Protein AF-A0A1V1NSG3-F1 (afdb_monomer_lite)

Secondary structure (DSSP, 8-state):
-------HHHHHHHHHHTT--TTSGGGGGGHHHHHHHHHTT-HHHHHHHHHS---SPPPHHHHHHHHHHHHHHHHHHHHHHHHHHHHHBTTTEEEEEE-TTT-TT-SSSEEEEETTS-EEEEEEEE-SS-TTSPPP--HHHHHHHHH-SSEEEEEEE--

Organism: NCBI:txid890399

Structure (mmCIF, N/CA/C/O backbone):
data_AF-A0A1V1NSG3-F1
#
_entry.id   AF-A0A1V1NSG3-F1
#
loop_
_atom_site.group_PDB
_atom_site.id
_atom_site.type_symbol
_atom_site.label_atom_id
_atom_site.label_alt_id
_atom_site.label_comp_id
_atom_site.label_asym_id
_atom_site.label_entity_id
_atom_site.label_seq_id
_atom_site.pdbx_PDB_ins_code
_atom_site.Cartn_x
_atom_site.Cartn_y
_atom_site.Cartn_z
_atom_site.occupancy
_atom_site.B_iso_or_equiv
_atom_site.auth_seq_id
_atom_site.auth_comp_id
_atom_site.auth_asym_id
_atom_site.auth_atom_id
_atom_site.pdbx_PDB_model_num
ATOM 1 N N . MET A 1 1 ? -11.658 17.138 -37.566 1.00 43.00 1 MET A N 1
ATOM 2 C CA . MET A 1 1 ? -11.136 16.033 -36.734 1.00 43.00 1 MET A CA 1
ATOM 3 C C . MET A 1 1 ? -11.305 16.427 -35.277 1.00 43.00 1 MET A C 1
ATOM 5 O O . MET A 1 1 ? -10.864 17.521 -34.942 1.00 43.00 1 MET A O 1
ATOM 9 N N . PRO A 1 2 ? -11.978 15.627 -34.435 1.00 46.53 2 PRO A N 1
ATOM 10 C CA . PRO A 1 2 ? -12.028 15.910 -33.008 1.00 46.53 2 PRO A CA 1
ATOM 11 C C . PRO A 1 2 ? -10.623 15.732 -32.422 1.00 46.53 2 PRO A C 1
ATOM 13 O O . PRO A 1 2 ? -9.954 14.735 -32.685 1.00 46.53 2 PRO A O 1
ATOM 16 N N . ILE A 1 3 ? -10.160 16.724 -31.665 1.00 48.12 3 ILE A N 1
ATOM 17 C CA . ILE A 1 3 ? -8.913 16.628 -30.907 1.00 48.12 3 ILE A CA 1
ATOM 18 C C . ILE A 1 3 ? -9.223 15.774 -29.680 1.00 48.12 3 ILE A C 1
ATOM 20 O O . ILE A 1 3 ? -9.908 16.225 -28.763 1.00 48.12 3 ILE A O 1
ATOM 24 N N . VAL A 1 4 ? -8.746 14.532 -29.673 1.00 58.53 4 VAL A N 1
ATOM 25 C CA . VAL A 1 4 ? -8.795 13.682 -28.482 1.00 58.53 4 VAL A CA 1
ATOM 26 C C . VAL A 1 4 ? -7.709 14.174 -27.529 1.00 58.53 4 VAL A C 1
ATOM 28 O O . VAL A 1 4 ? -6.522 14.091 -27.840 1.00 58.53 4 VAL A O 1
ATOM 31 N N . ARG A 1 5 ? -8.102 14.721 -26.374 1.00 56.12 5 ARG A N 1
ATOM 32 C CA . ARG A 1 5 ? -7.159 14.989 -25.281 1.00 56.12 5 ARG A CA 1
ATOM 33 C C . ARG A 1 5 ? -6.831 13.660 -24.607 1.00 56.12 5 ARG A C 1
ATOM 35 O O . ARG A 1 5 ? -7.678 13.085 -23.928 1.00 56.12 5 ARG A O 1
ATOM 42 N N . LEU A 1 6 ? -5.618 13.168 -24.829 1.00 56.44 6 LEU A N 1
ATOM 43 C CA . LEU A 1 6 ? -5.103 11.987 -24.147 1.00 56.44 6 LEU A CA 1
ATOM 44 C C . LEU A 1 6 ? -4.714 12.380 -22.717 1.00 56.44 6 LEU A C 1
ATOM 46 O O . LEU A 1 6 ? -3.883 13.260 -22.521 1.00 56.44 6 LEU A O 1
ATOM 50 N N . GLN A 1 7 ? -5.361 11.756 -21.736 1.00 61.28 7 GLN A N 1
ATOM 51 C CA . GLN A 1 7 ? -4.887 11.688 -20.352 1.00 61.28 7 GLN A CA 1
ATOM 52 C C . GLN A 1 7 ? -4.130 10.363 -20.184 1.00 61.28 7 GLN A C 1
ATOM 54 O O . GLN A 1 7 ? -4.460 9.404 -20.885 1.00 61.28 7 GLN A O 1
ATOM 59 N N . ASP A 1 8 ? -3.170 10.281 -19.261 1.00 56.78 8 ASP A N 1
ATOM 60 C CA . ASP A 1 8 ? -2.291 9.106 -19.095 1.00 56.78 8 ASP A CA 1
ATOM 61 C C . ASP A 1 8 ? -3.066 7.786 -18.912 1.00 56.78 8 ASP A C 1
ATOM 63 O O . ASP A 1 8 ? -2.713 6.762 -19.502 1.00 56.78 8 ASP A O 1
ATOM 67 N N . ARG A 1 9 ? -4.216 7.834 -18.222 1.00 55.75 9 ARG A N 1
ATOM 68 C CA . ARG A 1 9 ? -5.158 6.707 -18.071 1.00 55.75 9 ARG A CA 1
ATOM 69 C C . ARG A 1 9 ? -5.650 6.115 -19.397 1.00 55.75 9 ARG A C 1
ATOM 71 O O . ARG A 1 9 ? -5.733 4.901 -19.542 1.00 55.75 9 ARG A O 1
ATOM 78 N N . ASN A 1 10 ? -5.908 6.959 -20.399 1.00 66.88 10 ASN A N 1
ATOM 79 C CA . ASN A 1 10 ? -6.388 6.504 -21.705 1.00 66.88 10 ASN A CA 1
ATOM 80 C C . ASN A 1 10 ? -5.264 5.829 -22.494 1.00 66.88 10 ASN A C 1
ATOM 82 O O . ASN A 1 10 ? -5.535 5.011 -23.365 1.00 66.88 10 ASN A O 1
ATOM 86 N N . LEU A 1 11 ? -4.006 6.171 -22.205 1.00 69.81 11 LEU A N 1
ATOM 87 C CA . LEU A 1 11 ? -2.861 5.734 -22.988 1.00 69.81 11 LEU A CA 1
ATOM 88 C C . LEU A 1 11 ? -2.523 4.263 -22.729 1.00 69.81 11 LEU A C 1
ATOM 90 O O . LEU A 1 11 ? -2.367 3.517 -23.689 1.00 69.81 11 LEU A O 1
ATOM 94 N N . ASN A 1 12 ? -2.485 3.825 -21.464 1.00 67.00 12 ASN A N 1
ATOM 95 C CA . ASN A 1 12 ? -2.253 2.416 -21.108 1.00 67.00 12 ASN A CA 1
ATOM 96 C C . ASN A 1 12 ? -3.325 1.491 -21.704 1.00 67.00 12 ASN A C 1
ATOM 98 O O . ASN A 1 12 ? -3.005 0.445 -22.275 1.00 67.00 12 ASN A O 1
ATOM 102 N N . GLN A 1 13 ? -4.592 1.902 -21.605 1.00 70.44 13 GLN A N 1
ATOM 103 C CA . GLN A 1 13 ? -5.714 1.162 -22.171 1.00 70.44 13 GLN A CA 1
ATOM 104 C C . GLN A 1 13 ? -5.656 1.139 -23.707 1.00 70.44 13 GLN A C 1
ATOM 106 O O . GLN A 1 13 ? -5.743 0.074 -24.309 1.00 70.44 13 GLN A O 1
ATOM 111 N N . LEU A 1 14 ? -5.402 2.282 -24.353 1.00 72.69 14 LEU A N 1
ATOM 112 C CA . LEU A 1 14 ? -5.225 2.342 -25.808 1.00 72.69 14 LEU A CA 1
ATOM 113 C C . LEU A 1 14 ? -4.070 1.450 -26.276 1.00 72.69 14 LEU A C 1
ATOM 115 O O . LEU A 1 14 ? -4.213 0.718 -27.249 1.00 72.69 14 LEU A O 1
ATOM 119 N N . VAL A 1 15 ? -2.927 1.473 -25.588 1.00 73.75 15 VAL A N 1
ATOM 120 C CA . VAL A 1 15 ? -1.771 0.634 -25.939 1.00 73.75 15 VAL A CA 1
ATOM 121 C C . VAL A 1 15 ? -2.123 -0.854 -25.856 1.00 73.75 15 VAL A C 1
ATOM 123 O O . VAL A 1 15 ? -1.750 -1.612 -26.754 1.00 73.75 15 VAL A O 1
ATOM 126 N N . SER A 1 16 ? -2.854 -1.279 -24.819 1.00 70.31 16 SER A N 1
ATOM 127 C CA . SER A 1 16 ? -3.241 -2.686 -24.656 1.00 70.31 16 SER A CA 1
ATOM 128 C C . SER A 1 16 ? -4.271 -3.141 -25.701 1.00 70.31 16 SER A C 1
ATOM 130 O O . SER A 1 16 ? -4.183 -4.264 -26.205 1.00 70.31 16 SER A O 1
ATOM 132 N N . GLU A 1 17 ? -5.191 -2.261 -26.102 1.00 76.12 17 GLU A N 1
ATOM 133 C CA . GLU A 1 17 ? -6.228 -2.539 -27.103 1.00 76.12 17 GLU A CA 1
ATOM 134 C C . GLU A 1 17 ? -5.683 -2.639 -28.534 1.00 76.12 17 GLU A C 1
ATOM 136 O O . GLU A 1 17 ? -6.175 -3.443 -29.330 1.00 76.12 17 GLU A O 1
ATOM 141 N N . VAL A 1 18 ? -4.642 -1.870 -28.871 1.00 77.62 18 VAL A N 1
ATOM 142 C CA . VAL A 1 18 ? -4.090 -1.810 -30.238 1.00 77.62 18 VAL A CA 1
ATOM 143 C C . VAL A 1 18 ? -3.369 -3.117 -30.633 1.00 77.62 18 VAL A C 1
ATOM 145 O O . VAL A 1 18 ? -3.118 -3.342 -31.817 1.00 77.62 18 VAL A O 1
ATOM 148 N N . LYS A 1 19 ? -3.092 -4.032 -29.684 1.00 67.88 19 LYS A N 1
ATOM 149 C CA . LYS A 1 19 ? -2.447 -5.346 -29.924 1.00 67.88 19 LYS A CA 1
ATOM 150 C C . LYS A 1 19 ? -1.212 -5.247 -30.835 1.00 67.88 19 LYS A C 1
ATOM 152 O O . LYS A 1 19 ? -1.023 -6.042 -31.757 1.00 67.88 19 LYS A O 1
ATOM 157 N N . CYS A 1 20 ? -0.373 -4.242 -30.595 1.00 71.19 20 CYS A N 1
ATOM 158 C CA . CYS A 1 20 ? 0.893 -4.093 -31.303 1.00 71.19 20 CYS A CA 1
ATOM 159 C C . CYS A 1 20 ? 1.915 -5.150 -30.865 1.00 71.19 20 CYS A C 1
ATOM 161 O O . CYS A 1 20 ? 1.821 -5.722 -29.782 1.00 71.19 20 CYS A O 1
ATOM 163 N N . SER A 1 21 ? 2.936 -5.375 -31.695 1.00 74.31 21 SER A N 1
ATOM 164 C CA . SER A 1 21 ? 4.088 -6.188 -31.297 1.00 74.31 21 SER A CA 1
ATOM 165 C C . SER A 1 21 ? 4.836 -5.554 -30.116 1.00 74.31 21 SER A C 1
ATOM 167 O O . SER A 1 21 ? 4.860 -4.331 -29.974 1.00 74.31 21 SER A O 1
ATOM 169 N N . ASP A 1 22 ? 5.518 -6.374 -29.309 1.00 66.88 22 ASP A N 1
ATOM 170 C CA . ASP A 1 22 ? 6.309 -5.920 -28.148 1.00 66.88 22 ASP A CA 1
ATOM 171 C C . ASP A 1 22 ? 7.385 -4.873 -28.523 1.00 66.88 22 ASP A C 1
ATOM 173 O O . ASP A 1 22 ? 7.778 -4.047 -27.703 1.00 66.88 22 ASP A O 1
ATOM 177 N N . ILE A 1 23 ? 7.811 -4.860 -29.791 1.00 68.44 23 ILE A N 1
ATOM 178 C CA . ILE A 1 23 ? 8.851 -3.987 -30.366 1.00 68.44 23 ILE A CA 1
ATOM 179 C C . ILE A 1 23 ? 8.266 -2.635 -30.834 1.00 68.44 23 ILE A C 1
ATOM 181 O O . ILE A 1 23 ? 8.989 -1.750 -31.292 1.00 68.44 23 ILE A O 1
ATOM 185 N N . HIS A 1 24 ? 6.950 -2.442 -30.755 1.00 74.69 24 HIS A N 1
ATOM 186 C CA . HIS A 1 24 ? 6.321 -1.235 -31.268 1.00 74.69 24 HIS A CA 1
ATOM 187 C C . HIS A 1 24 ? 6.639 -0.008 -30.385 1.00 74.69 24 HIS A C 1
ATOM 189 O O . HIS A 1 24 ? 6.503 -0.091 -29.163 1.00 74.69 24 HIS A O 1
ATOM 195 N N . PRO A 1 25 ? 6.993 1.163 -30.962 1.00 75.06 25 PRO A N 1
ATOM 196 C CA . PRO A 1 25 ? 7.349 2.364 -30.192 1.00 75.06 25 PRO A CA 1
ATOM 197 C C . PRO A 1 25 ? 6.273 2.849 -29.216 1.00 75.06 25 PRO A C 1
ATOM 199 O O . PRO A 1 25 ? 6.591 3.539 -28.252 1.00 75.06 25 PRO A O 1
ATOM 202 N N . ILE A 1 26 ? 5.010 2.477 -29.446 1.00 74.81 26 ILE A N 1
ATOM 203 C CA . ILE A 1 26 ? 3.894 2.806 -28.551 1.00 74.81 26 ILE A CA 1
ATOM 204 C C . ILE A 1 26 ? 4.094 2.231 -27.136 1.00 74.81 26 ILE A C 1
ATOM 206 O O . ILE A 1 26 ? 3.647 2.826 -26.163 1.00 74.81 26 ILE A O 1
ATOM 210 N N . ASN A 1 27 ? 4.846 1.134 -27.002 1.00 71.38 27 ASN A N 1
ATOM 211 C CA . ASN A 1 27 ? 5.134 0.512 -25.710 1.00 71.38 27 ASN A CA 1
ATOM 212 C C . ASN A 1 27 ? 6.087 1.354 -24.844 1.00 71.38 27 ASN A C 1
ATOM 214 O O . ASN A 1 27 ? 6.177 1.137 -23.639 1.00 71.38 27 ASN A O 1
ATOM 218 N N . ASN A 1 28 ? 6.766 2.356 -25.418 1.00 71.62 28 ASN A N 1
ATOM 219 C CA . ASN A 1 28 ? 7.573 3.296 -24.636 1.00 71.62 28 ASN A CA 1
ATOM 220 C C . ASN A 1 28 ? 6.710 4.193 -23.739 1.00 71.62 28 ASN A C 1
ATOM 222 O O . ASN A 1 28 ? 7.201 4.686 -22.729 1.00 71.62 28 ASN A O 1
ATOM 226 N N . PHE A 1 29 ? 5.435 4.385 -24.083 1.00 71.69 29 PHE A N 1
ATOM 227 C CA . PHE A 1 29 ? 4.513 5.202 -23.297 1.00 71.69 29 PHE A CA 1
ATOM 228 C C . PHE A 1 29 ? 4.004 4.508 -22.027 1.00 71.69 29 PHE A C 1
ATOM 230 O O . PHE A 1 29 ? 3.457 5.174 -21.158 1.00 71.69 29 PHE A O 1
ATOM 237 N N . VAL A 1 30 ? 4.202 3.192 -21.898 1.00 73.69 30 VAL A N 1
ATOM 238 C CA . VAL A 1 30 ? 3.790 2.395 -20.724 1.00 73.69 30 VAL A CA 1
ATOM 239 C C . VAL A 1 30 ? 4.991 1.862 -19.930 1.00 73.69 30 VAL A C 1
ATOM 241 O O . VAL A 1 30 ? 4.852 1.024 -19.039 1.00 73.69 30 VAL A O 1
ATOM 244 N N . LEU A 1 31 ? 6.195 2.347 -20.259 1.00 77.88 31 LEU A N 1
ATOM 245 C CA . LEU A 1 31 ? 7.466 1.856 -19.726 1.00 77.88 31 LEU A CA 1
ATOM 246 C C . LEU A 1 31 ? 7.574 2.021 -18.204 1.00 77.88 31 LEU A C 1
ATOM 248 O O . LEU A 1 31 ? 8.164 1.169 -17.543 1.00 77.88 31 LEU A O 1
ATOM 252 N N . GLU A 1 32 ? 6.988 3.084 -17.649 1.00 78.31 32 GLU A N 1
ATOM 253 C CA . GLU A 1 32 ? 7.040 3.385 -16.214 1.00 78.31 32 GLU A CA 1
ATOM 254 C C . GLU A 1 32 ? 6.433 2.265 -15.362 1.00 78.31 32 GLU A C 1
ATOM 256 O O . GLU A 1 32 ? 7.062 1.831 -14.402 1.00 78.31 32 GLU A O 1
ATOM 261 N N . ASN A 1 33 ? 5.299 1.695 -15.782 1.00 77.12 33 ASN A N 1
ATOM 262 C CA . ASN A 1 33 ? 4.648 0.591 -15.067 1.00 77.12 33 ASN A CA 1
ATOM 263 C C . ASN A 1 33 ? 5.525 -0.670 -15.035 1.00 77.12 33 ASN A C 1
ATOM 265 O O . ASN A 1 33 ? 5.512 -1.437 -14.077 1.00 77.12 33 ASN A O 1
ATOM 269 N N . HIS A 1 34 ? 6.297 -0.910 -16.097 1.00 83.38 34 HIS A N 1
ATOM 270 C CA . HIS A 1 34 ? 7.207 -2.057 -16.162 1.00 83.38 34 HIS A CA 1
ATOM 271 C C . HIS A 1 34 ? 8.478 -1.822 -15.350 1.00 83.38 34 HIS A C 1
ATOM 273 O O . HIS A 1 34 ? 9.007 -2.773 -14.777 1.00 83.38 34 HIS A O 1
ATOM 279 N N . LEU A 1 35 ? 8.957 -0.575 -15.302 1.00 85.75 35 LEU A N 1
ATOM 280 C CA . LEU A 1 35 ? 10.071 -0.171 -14.449 1.00 85.75 35 LEU A CA 1
ATOM 281 C C . LEU A 1 35 ? 9.714 -0.317 -12.975 1.00 85.75 35 LEU A C 1
ATOM 283 O O . LEU A 1 35 ? 10.526 -0.851 -12.233 1.00 85.75 35 LEU A O 1
ATOM 287 N N . GLU A 1 36 ? 8.519 0.106 -12.573 1.00 84.00 36 GLU A N 1
ATOM 288 C CA . GLU A 1 36 ? 8.025 -0.034 -11.204 1.00 84.00 36 GLU A CA 1
ATOM 289 C C . GLU A 1 36 ? 7.924 -1.505 -10.782 1.00 84.00 36 GLU A C 1
ATOM 291 O O . GLU A 1 36 ? 8.566 -1.903 -9.811 1.00 84.00 36 GLU A O 1
ATOM 296 N N . ASP A 1 37 ? 7.228 -2.340 -11.564 1.00 82.50 37 ASP A N 1
ATOM 297 C CA . ASP A 1 37 ? 7.115 -3.778 -11.279 1.00 82.50 37 ASP A CA 1
ATOM 298 C C . ASP A 1 37 ? 8.501 -4.441 -11.195 1.00 82.50 37 ASP A C 1
ATOM 300 O O . ASP A 1 37 ? 8.821 -5.131 -10.228 1.00 82.50 37 ASP A O 1
ATOM 304 N N . ALA A 1 38 ? 9.392 -4.162 -12.154 1.00 85.88 38 ALA A N 1
ATOM 305 C CA . ALA A 1 38 ? 10.754 -4.693 -12.131 1.00 85.88 38 ALA A CA 1
ATOM 306 C C . ALA A 1 38 ? 11.583 -4.183 -10.943 1.00 85.88 38 ALA A C 1
ATOM 308 O O . ALA A 1 38 ? 12.437 -4.909 -10.429 1.00 85.88 38 ALA A O 1
ATOM 309 N N . ALA A 1 39 ? 11.347 -2.951 -10.496 1.00 85.31 39 ALA A N 1
ATOM 310 C CA . ALA A 1 39 ? 12.054 -2.359 -9.375 1.00 85.31 39 ALA A CA 1
ATOM 311 C C . ALA A 1 39 ? 11.746 -3.077 -8.050 1.00 85.31 39 ALA A C 1
ATOM 313 O O . ALA A 1 39 ? 12.646 -3.187 -7.208 1.00 85.31 39 ALA A O 1
ATOM 314 N N . PHE A 1 40 ? 10.542 -3.639 -7.917 1.00 82.31 40 PHE A N 1
ATOM 315 C CA . PHE A 1 40 ? 10.140 -4.525 -6.818 1.00 82.31 40 PHE A CA 1
ATOM 316 C C . PHE A 1 40 ? 10.421 -6.015 -7.079 1.00 82.31 40 PHE A C 1
ATOM 318 O O . PHE A 1 40 ? 10.032 -6.869 -6.292 1.00 82.31 40 PHE A O 1
ATOM 325 N N . GLY A 1 41 ? 11.133 -6.354 -8.158 1.00 81.00 41 GLY A N 1
ATOM 326 C CA . GLY A 1 41 ? 11.476 -7.743 -8.486 1.00 81.00 41 GLY A CA 1
ATOM 327 C C . GLY A 1 41 ? 10.378 -8.509 -9.230 1.00 81.00 41 GLY A C 1
ATOM 328 O O . GLY A 1 41 ? 10.471 -9.728 -9.378 1.00 81.00 41 GLY A O 1
ATOM 329 N N . GLY A 1 42 ? 9.365 -7.811 -9.741 1.00 83.31 42 GLY A N 1
ATOM 330 C CA . GLY A 1 42 ? 8.288 -8.371 -10.541 1.00 83.31 42 GLY A CA 1
ATOM 331 C C . GLY A 1 42 ? 8.783 -9.009 -11.839 1.00 83.31 42 GLY A C 1
ATOM 332 O O . GLY A 1 42 ? 9.443 -8.394 -12.684 1.00 83.31 42 GLY A O 1
ATOM 333 N N . ILE A 1 43 ? 8.443 -10.287 -12.018 1.00 83.19 43 ILE A N 1
ATOM 334 C CA . ILE A 1 43 ? 8.870 -11.092 -13.172 1.00 83.19 43 ILE A CA 1
ATOM 335 C C . ILE A 1 43 ? 8.259 -10.550 -14.477 1.00 83.19 43 ILE A C 1
ATOM 337 O O . ILE A 1 43 ? 8.898 -10.598 -15.531 1.00 83.19 43 ILE A O 1
ATOM 341 N N . SER A 1 44 ? 7.032 -10.021 -14.421 1.00 80.81 44 SER A N 1
ATOM 342 C CA . SER A 1 44 ? 6.318 -9.481 -15.585 1.00 80.81 44 SER A CA 1
ATOM 343 C C . SER A 1 44 ? 7.035 -8.257 -16.160 1.00 80.81 44 SER A C 1
ATOM 345 O O . SER A 1 44 ? 7.361 -8.230 -17.348 1.00 80.81 44 SER A O 1
ATOM 347 N N . GLY A 1 45 ? 7.368 -7.291 -15.309 1.00 82.62 45 GLY A N 1
ATOM 348 C CA . GLY A 1 45 ? 8.093 -6.070 -15.624 1.00 82.62 45 GLY A CA 1
ATOM 349 C C . GLY A 1 45 ? 9.470 -6.386 -16.175 1.00 82.62 45 GLY A C 1
ATOM 350 O O . GLY A 1 45 ? 9.797 -5.940 -17.271 1.00 82.62 45 GLY A O 1
ATOM 351 N N . ILE A 1 46 ? 10.234 -7.262 -15.512 1.00 84.00 46 ILE A N 1
ATOM 352 C CA . ILE A 1 46 ? 11.547 -7.707 -16.010 1.00 84.00 46 ILE A CA 1
ATOM 353 C C . ILE A 1 46 ? 11.430 -8.305 -17.419 1.00 84.00 46 ILE A C 1
ATOM 355 O O . ILE A 1 46 ? 12.223 -7.975 -18.305 1.00 84.00 46 ILE A O 1
ATOM 359 N N . ASN A 1 47 ? 10.438 -9.165 -17.658 1.00 82.75 47 ASN A N 1
ATOM 360 C CA . ASN A 1 47 ? 10.234 -9.783 -18.966 1.00 82.75 47 ASN A CA 1
ATOM 361 C C . ASN A 1 47 ? 9.842 -8.762 -20.040 1.00 82.75 47 ASN A C 1
ATOM 363 O O . ASN A 1 47 ? 10.362 -8.828 -21.155 1.00 82.75 47 ASN A O 1
ATOM 367 N N . LYS A 1 48 ? 8.963 -7.808 -19.718 1.00 80.62 48 LYS A N 1
ATOM 368 C CA . LYS A 1 48 ? 8.555 -6.745 -20.647 1.00 80.62 48 LYS A CA 1
ATOM 369 C C . LYS A 1 48 ? 9.710 -5.795 -20.959 1.00 80.62 48 LYS 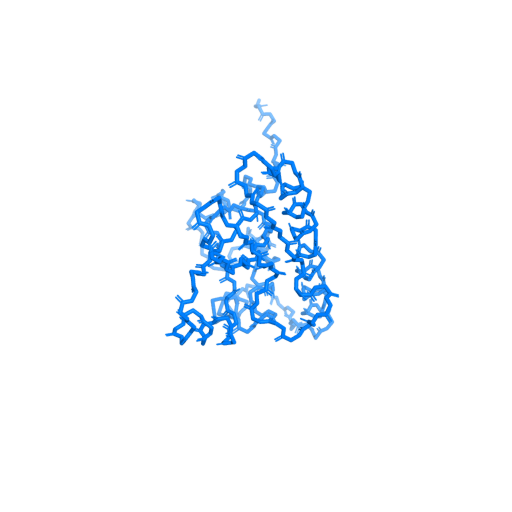A C 1
ATOM 371 O O . LYS A 1 48 ? 9.934 -5.480 -22.123 1.00 80.62 48 LYS A O 1
ATOM 376 N N . LEU A 1 49 ? 10.512 -5.424 -19.961 1.00 81.69 49 LEU A N 1
ATOM 377 C CA . LEU A 1 49 ? 11.709 -4.600 -20.149 1.00 81.69 49 LEU A CA 1
ATOM 378 C C . LEU A 1 49 ? 12.775 -5.306 -20.999 1.00 81.69 49 LEU A C 1
ATOM 380 O O . LEU A 1 49 ? 13.392 -4.665 -21.842 1.00 81.69 49 LEU A O 1
ATOM 384 N N . ARG A 1 50 ? 12.962 -6.624 -20.836 1.00 80.00 50 ARG A N 1
ATOM 385 C CA . ARG A 1 50 ? 13.893 -7.420 -21.664 1.00 80.00 50 ARG A CA 1
ATOM 386 C C . ARG A 1 50 ? 13.482 -7.507 -23.133 1.00 80.00 50 ARG A C 1
ATOM 388 O O . ARG A 1 50 ? 14.351 -7.589 -23.994 1.00 80.00 50 ARG A O 1
ATOM 395 N N . LYS A 1 51 ? 12.176 -7.553 -23.408 1.00 75.31 51 LYS A N 1
ATOM 396 C CA . LYS A 1 51 ? 11.618 -7.631 -24.770 1.00 75.31 51 LYS A CA 1
ATOM 397 C C . LYS A 1 51 ? 11.445 -6.263 -25.429 1.00 75.31 51 LYS A C 1
ATOM 399 O O . LYS A 1 51 ? 11.298 -6.194 -26.648 1.00 75.31 51 LYS A O 1
ATOM 404 N N . SER A 1 52 ? 11.435 -5.199 -24.628 1.00 67.31 52 SER A N 1
ATOM 405 C CA . SER A 1 52 ? 11.228 -3.835 -25.093 1.00 67.31 52 SER A CA 1
ATOM 406 C C . SER A 1 52 ? 12.314 -3.425 -26.098 1.00 67.31 52 SER A C 1
ATOM 408 O O . SER A 1 52 ? 13.494 -3.715 -25.890 1.00 67.31 52 SER A O 1
ATOM 410 N N . PRO A 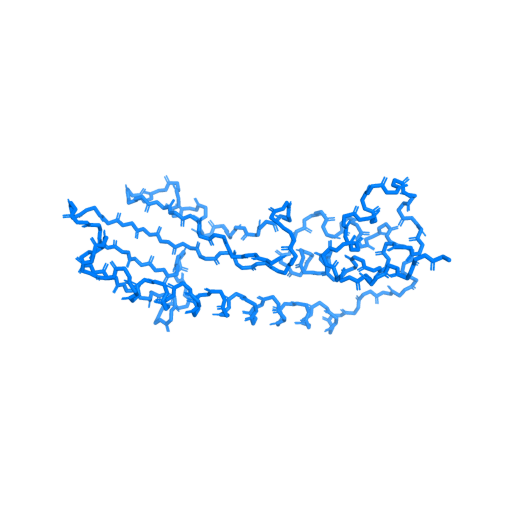1 53 ? 11.957 -2.702 -27.175 1.00 61.34 53 PRO A N 1
ATOM 411 C CA . PRO A 1 53 ? 12.891 -2.198 -28.184 1.00 61.34 53 PRO A CA 1
ATOM 412 C C . PRO A 1 53 ? 13.812 -1.093 -27.646 1.00 61.34 53 PRO A C 1
ATOM 414 O O . PRO A 1 53 ? 14.580 -0.508 -28.417 1.00 61.34 53 PRO A O 1
ATOM 417 N N . TYR A 1 54 ? 13.717 -0.764 -26.353 1.00 58.69 54 TYR A N 1
ATOM 418 C CA . TYR A 1 54 ? 14.570 0.206 -25.692 1.00 58.69 54 TYR A CA 1
ATOM 419 C C . TYR A 1 54 ? 16.036 -0.226 -25.837 1.00 58.69 54 TYR A C 1
ATOM 421 O O . TYR A 1 54 ? 16.530 -1.123 -25.163 1.00 58.69 54 TYR A O 1
ATOM 429 N N . LYS A 1 55 ? 16.749 0.424 -26.762 1.00 54.88 55 LYS A N 1
ATOM 430 C CA . LYS A 1 55 ? 18.148 0.121 -27.116 1.00 54.88 55 LYS A CA 1
ATOM 431 C C . LYS A 1 55 ? 19.154 0.443 -26.000 1.00 54.88 55 LYS A C 1
ATOM 433 O O . LYS A 1 55 ? 20.345 0.192 -26.168 1.00 54.88 55 LYS A O 1
ATOM 438 N N . GLY A 1 56 ? 18.705 1.025 -24.888 1.00 62.34 56 GLY A N 1
ATOM 439 C CA . GLY A 1 56 ? 19.540 1.354 -23.738 1.00 62.34 56 GLY A CA 1
ATOM 440 C C . GLY A 1 56 ? 19.513 0.253 -22.682 1.00 62.34 56 GLY A C 1
ATOM 441 O O . GLY A 1 56 ? 18.452 -0.256 -22.335 1.00 62.34 56 GLY A O 1
ATOM 442 N N . LYS A 1 57 ? 20.678 -0.073 -22.112 1.00 73.12 57 LYS A N 1
ATOM 443 C CA . LYS A 1 57 ? 20.726 -0.775 -20.824 1.00 73.12 57 LYS A CA 1
ATOM 444 C C . LYS A 1 57 ? 19.983 0.089 -19.800 1.00 73.12 57 LYS A C 1
ATOM 446 O O . LYS A 1 57 ? 20.324 1.261 -19.650 1.00 73.12 57 LYS A O 1
ATOM 451 N N . ILE A 1 58 ? 18.975 -0.467 -19.128 1.00 81.19 58 ILE A N 1
ATOM 452 C CA . ILE A 1 58 ? 18.315 0.213 -18.008 1.00 81.19 58 ILE A CA 1
ATOM 453 C C . ILE A 1 58 ? 19.359 0.342 -16.910 1.00 81.19 58 ILE A C 1
ATOM 455 O O . ILE A 1 58 ? 19.913 -0.660 -16.455 1.00 81.19 58 ILE A O 1
ATOM 459 N N . SER A 1 59 ? 19.689 1.580 -16.565 1.00 84.44 59 SER A N 1
ATOM 460 C CA . SER A 1 59 ? 20.697 1.850 -15.555 1.00 84.44 59 SER A CA 1
ATOM 461 C C . SER A 1 59 ? 20.112 1.658 -14.157 1.00 84.44 59 SER A C 1
ATOM 463 O O . SER A 1 59 ? 18.892 1.702 -13.964 1.00 84.44 59 SER A O 1
ATOM 465 N N . GLN A 1 60 ? 20.986 1.449 -13.176 1.00 86.00 60 GLN A N 1
ATOM 466 C CA . GLN A 1 60 ? 20.573 1.302 -11.783 1.00 86.00 60 GLN A CA 1
ATOM 467 C C . GLN A 1 60 ? 19.821 2.551 -11.299 1.00 86.00 60 GLN A C 1
ATOM 469 O O . GLN A 1 60 ? 18.797 2.438 -10.632 1.00 86.00 60 GLN A O 1
ATOM 474 N N . GLU A 1 61 ? 20.254 3.735 -11.733 1.00 86.62 61 GLU A N 1
ATOM 475 C CA . GLU A 1 61 ? 19.652 5.018 -11.366 1.00 86.62 61 GLU A CA 1
ATOM 476 C C . GLU A 1 61 ? 18.201 5.147 -11.853 1.00 86.62 61 GLU A C 1
ATOM 478 O O . GLU A 1 61 ? 17.381 5.794 -11.202 1.00 86.62 61 GLU A O 1
ATOM 483 N N . VAL A 1 62 ? 17.862 4.534 -12.995 1.00 86.06 62 VAL A N 1
ATOM 484 C CA . VAL A 1 62 ? 16.482 4.508 -13.503 1.00 86.06 62 VAL A CA 1
ATOM 485 C C . VAL A 1 62 ? 15.599 3.635 -12.612 1.00 86.06 62 VAL A C 1
ATOM 487 O O . VAL A 1 62 ? 14.491 4.048 -12.272 1.00 86.06 62 VAL A O 1
ATOM 490 N N . LEU A 1 63 ? 16.089 2.462 -12.198 1.00 87.44 63 LEU A N 1
ATOM 491 C CA . LEU A 1 63 ? 15.356 1.581 -11.283 1.00 87.44 63 LEU A CA 1
ATOM 492 C C . LEU A 1 63 ? 15.189 2.215 -9.902 1.00 87.44 63 LEU A C 1
ATOM 494 O O . LEU A 1 63 ? 14.100 2.166 -9.340 1.00 87.44 63 LEU A O 1
ATOM 498 N N . ASP A 1 64 ? 16.229 2.856 -9.372 1.00 88.81 64 ASP A N 1
ATOM 499 C CA . ASP A 1 64 ? 16.162 3.514 -8.065 1.00 88.81 64 ASP A CA 1
ATOM 500 C C . ASP A 1 64 ? 15.175 4.687 -8.073 1.00 88.81 64 ASP A C 1
ATOM 502 O O . ASP A 1 64 ? 14.413 4.867 -7.121 1.00 88.81 64 ASP A O 1
ATOM 506 N N . ARG A 1 65 ? 15.106 5.438 -9.180 1.00 88.88 65 ARG A N 1
ATOM 507 C CA . ARG A 1 65 ? 14.078 6.469 -9.367 1.00 88.88 65 ARG A CA 1
ATOM 508 C C . ARG A 1 65 ? 12.672 5.871 -9.408 1.00 88.88 65 ARG A C 1
ATOM 510 O O . ARG A 1 65 ? 11.770 6.436 -8.797 1.00 88.88 65 ARG A O 1
ATOM 517 N N . ALA A 1 66 ? 12.484 4.745 -10.097 1.00 87.75 66 ALA A N 1
ATOM 518 C CA . ALA A 1 66 ? 11.197 4.054 -10.130 1.00 87.75 66 ALA A CA 1
ATOM 519 C C . ALA A 1 66 ? 10.773 3.593 -8.724 1.00 87.75 66 ALA A C 1
ATOM 521 O O . ALA A 1 66 ? 9.644 3.864 -8.322 1.00 87.75 66 ALA A O 1
ATOM 522 N N . ARG A 1 67 ? 11.694 3.020 -7.929 1.00 89.12 67 ARG A N 1
ATOM 523 C CA . ARG A 1 67 ? 11.428 2.672 -6.517 1.00 89.12 67 ARG A CA 1
ATOM 524 C C . ARG A 1 67 ? 11.017 3.878 -5.692 1.00 89.12 67 ARG A C 1
ATOM 526 O O . ARG A 1 67 ? 10.062 3.796 -4.930 1.00 89.12 67 ARG A O 1
ATOM 533 N N . LEU A 1 68 ? 11.747 4.986 -5.819 1.00 91.75 68 LEU A N 1
ATOM 534 C CA . LEU A 1 68 ? 11.459 6.195 -5.054 1.00 91.75 68 LEU A CA 1
ATOM 535 C C . LEU A 1 68 ? 10.077 6.757 -5.400 1.00 91.75 68 LEU A C 1
ATOM 537 O O . LEU A 1 68 ? 9.324 7.130 -4.506 1.00 91.75 68 LEU A O 1
ATOM 541 N N . ASN A 1 69 ? 9.730 6.780 -6.687 1.00 89.50 69 ASN A N 1
ATOM 542 C CA . ASN A 1 69 ? 8.415 7.222 -7.138 1.00 89.50 69 ASN A CA 1
ATOM 543 C C . ASN A 1 69 ? 7.302 6.332 -6.579 1.00 89.50 69 ASN A C 1
ATOM 545 O O . ASN A 1 69 ? 6.341 6.860 -6.027 1.00 89.50 69 ASN A O 1
ATOM 549 N N . ALA A 1 70 ? 7.455 5.011 -6.678 1.00 88.44 70 ALA A N 1
ATOM 550 C CA . ALA A 1 70 ? 6.492 4.058 -6.137 1.00 88.44 70 ALA A CA 1
ATOM 551 C C . ALA A 1 70 ? 6.332 4.197 -4.621 1.00 88.44 70 ALA A C 1
ATOM 553 O O . ALA A 1 70 ? 5.216 4.241 -4.117 1.00 88.44 70 ALA A O 1
ATOM 554 N N . LYS A 1 71 ? 7.442 4.380 -3.896 1.00 90.50 71 LYS A N 1
ATOM 555 C CA . LYS A 1 71 ? 7.417 4.654 -2.457 1.00 90.50 71 LYS A CA 1
ATOM 556 C C . LYS A 1 71 ? 6.622 5.921 -2.130 1.00 90.50 71 LYS A C 1
ATOM 558 O O . LYS A 1 71 ? 5.814 5.906 -1.212 1.00 90.50 71 LYS A O 1
ATOM 563 N N . ASN A 1 72 ? 6.838 7.006 -2.872 1.00 93.19 72 ASN A N 1
ATOM 564 C CA . ASN A 1 72 ? 6.108 8.256 -2.647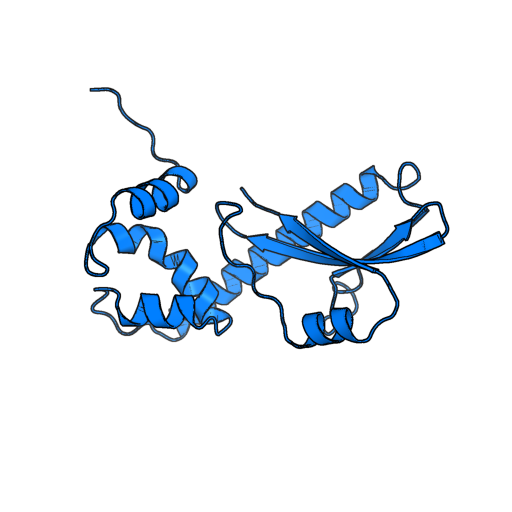 1.00 93.19 72 ASN A CA 1
ATOM 565 C C . ASN A 1 72 ? 4.604 8.094 -2.914 1.00 93.19 72 ASN A C 1
ATOM 567 O O . ASN A 1 72 ? 3.799 8.662 -2.187 1.00 93.19 72 ASN A O 1
ATOM 571 N N . ILE A 1 73 ? 4.226 7.314 -3.931 1.00 91.44 73 ILE A N 1
ATOM 572 C CA . ILE A 1 73 ? 2.820 6.987 -4.217 1.00 91.44 73 ILE A CA 1
ATOM 573 C C . ILE A 1 73 ? 2.219 6.159 -3.077 1.00 91.44 73 ILE A C 1
ATOM 575 O O . ILE A 1 73 ? 1.114 6.466 -2.644 1.00 91.44 73 ILE A O 1
ATOM 579 N N . GLY A 1 74 ? 2.957 5.166 -2.568 1.00 92.50 74 GLY A N 1
ATOM 580 C CA . GLY A 1 74 ? 2.571 4.376 -1.394 1.00 92.50 74 GLY A CA 1
ATOM 581 C C . GLY A 1 74 ? 2.254 5.259 -0.189 1.00 92.50 74 GLY A C 1
ATOM 582 O O . GLY A 1 74 ? 1.137 5.219 0.312 1.00 92.50 74 GLY A O 1
ATOM 583 N N . ILE A 1 75 ? 3.183 6.153 0.173 1.00 94.94 75 ILE A N 1
ATOM 584 C CA . ILE A 1 75 ? 3.012 7.092 1.296 1.00 94.94 75 ILE A CA 1
ATOM 585 C C . ILE A 1 75 ? 1.765 7.966 1.111 1.00 94.94 75 ILE A C 1
ATOM 587 O O . ILE A 1 75 ? 0.979 8.111 2.040 1.00 94.94 75 ILE A O 1
ATOM 591 N N . LEU A 1 76 ? 1.554 8.526 -0.084 1.00 95.31 76 LEU A N 1
ATOM 592 C CA . LEU A 1 76 ? 0.359 9.332 -0.364 1.00 95.31 76 LEU A CA 1
ATOM 593 C C . LEU A 1 76 ? -0.931 8.509 -0.237 1.00 95.31 76 LEU A C 1
ATOM 595 O O . LEU A 1 76 ? -1.945 9.017 0.232 1.00 95.31 76 LEU A O 1
ATOM 599 N N . GLY A 1 77 ? -0.904 7.239 -0.644 1.00 95.94 77 GLY A N 1
ATOM 600 C CA . GLY A 1 77 ? -2.019 6.318 -0.459 1.00 95.94 77 GLY A CA 1
ATOM 601 C C . GLY A 1 77 ? -2.333 6.060 1.009 1.00 95.94 77 GLY A C 1
ATOM 602 O O . GLY A 1 77 ? -3.494 6.141 1.405 1.00 95.94 77 GLY A O 1
ATOM 603 N N . GLU A 1 78 ? -1.311 5.792 1.820 1.00 97.50 78 GLU A N 1
ATOM 604 C CA . GLU A 1 78 ? -1.467 5.616 3.266 1.00 97.50 78 GLU A CA 1
ATOM 605 C C . GLU A 1 78 ? -2.007 6.893 3.930 1.00 97.50 78 GLU A C 1
ATOM 607 O O . GLU A 1 78 ? -2.921 6.822 4.748 1.00 97.50 78 GLU A O 1
ATOM 612 N N . GLU A 1 79 ? -1.517 8.074 3.537 1.00 97.81 79 GLU A N 1
ATOM 613 C CA . GLU A 1 79 ? -2.034 9.363 4.018 1.00 97.81 79 GLU A CA 1
ATOM 614 C C . GLU A 1 79 ? -3.523 9.545 3.688 1.00 97.81 79 GLU A C 1
ATOM 616 O O . GLU A 1 79 ? -4.298 9.970 4.548 1.00 97.81 79 GLU A O 1
ATOM 621 N N . LEU A 1 80 ? -3.945 9.187 2.470 1.00 97.50 80 LEU A N 1
ATOM 622 C CA . LEU A 1 80 ? -5.354 9.225 2.068 1.00 97.50 80 LEU A CA 1
ATOM 623 C C . LEU A 1 80 ? -6.212 8.258 2.890 1.00 97.50 80 LEU A C 1
ATOM 625 O O . LEU A 1 80 ? -7.309 8.627 3.311 1.00 97.50 80 LEU A O 1
ATOM 629 N N . VAL A 1 81 ? -5.719 7.043 3.141 1.00 98.06 81 VAL A N 1
ATOM 630 C CA . VAL A 1 81 ? -6.423 6.066 3.982 1.00 98.06 81 VAL A CA 1
ATOM 631 C C . VAL A 1 81 ? -6.512 6.553 5.422 1.00 98.06 81 VAL A C 1
ATOM 633 O O . VAL A 1 81 ? -7.581 6.447 6.008 1.00 98.06 81 VAL A O 1
ATOM 636 N N . ASN A 1 82 ? -5.461 7.160 5.976 1.00 98.44 82 ASN A N 1
ATOM 637 C CA . ASN A 1 82 ? -5.528 7.749 7.312 1.00 98.44 82 ASN A CA 1
ATOM 638 C C . ASN A 1 82 ? -6.630 8.813 7.399 1.00 98.44 82 ASN A C 1
ATOM 640 O O . ASN A 1 82 ? -7.456 8.752 8.302 1.00 98.44 82 ASN A O 1
ATOM 644 N N . ILE A 1 83 ? -6.688 9.741 6.436 1.00 98.19 83 ILE A N 1
ATOM 645 C CA . ILE A 1 83 ? -7.756 10.753 6.379 1.00 98.19 83 ILE A CA 1
ATOM 646 C C . ILE A 1 83 ? -9.131 10.076 6.300 1.00 98.19 83 ILE A C 1
ATOM 648 O O . ILE A 1 83 ? -10.056 10.475 7.000 1.00 98.19 83 ILE A O 1
ATOM 652 N N . TYR A 1 84 ? -9.277 9.036 5.477 1.00 98.00 84 TYR A N 1
ATOM 653 C CA . TYR A 1 84 ? -10.524 8.280 5.380 1.00 98.00 84 TYR A CA 1
ATOM 654 C C . TYR A 1 84 ? -10.915 7.619 6.712 1.00 98.00 84 TYR A C 1
ATOM 656 O O . TYR A 1 84 ? -12.061 7.763 7.135 1.00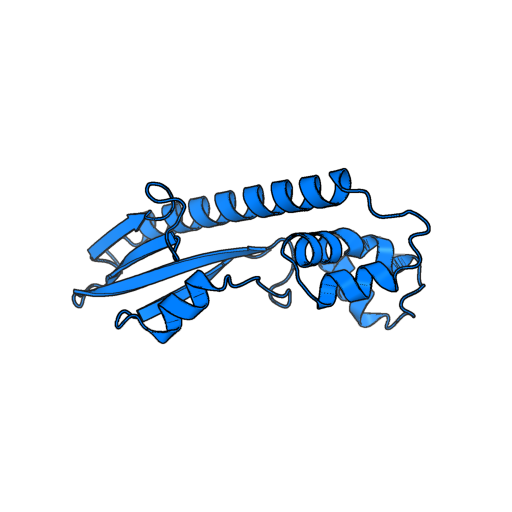 98.00 84 TYR A O 1
ATOM 664 N N . LEU A 1 85 ? -9.979 6.955 7.395 1.00 98.19 85 LEU A N 1
ATOM 665 C CA . LEU A 1 85 ? -10.220 6.322 8.694 1.00 98.19 85 LEU A CA 1
ATOM 666 C C . LEU A 1 85 ? -10.639 7.349 9.755 1.00 98.19 85 LEU A C 1
ATOM 668 O O . LEU A 1 85 ? -11.579 7.086 10.499 1.00 98.19 85 LEU A O 1
ATOM 672 N N . GLU A 1 86 ? -10.042 8.547 9.759 1.00 98.12 86 GLU A N 1
ATOM 673 C CA . GLU A 1 86 ? -10.481 9.664 10.613 1.00 98.12 86 GLU A CA 1
ATOM 674 C C . GLU A 1 86 ? -11.941 10.053 10.344 1.00 98.12 86 GLU A C 1
ATOM 676 O O . GLU A 1 86 ? -12.678 10.342 11.284 1.00 98.12 86 GLU A O 1
ATOM 681 N N . THR A 1 87 ? -12.385 10.041 9.079 1.00 97.94 87 THR A N 1
ATOM 682 C CA . THR A 1 87 ? -13.771 10.412 8.735 1.00 97.94 87 THR A CA 1
ATOM 683 C C . THR A 1 87 ? -14.817 9.388 9.156 1.00 97.94 87 THR A C 1
ATOM 685 O O . THR A 1 87 ? -15.968 9.764 9.348 1.00 97.94 87 THR A O 1
ATOM 688 N N . ILE A 1 88 ? -14.437 8.115 9.284 1.00 97.12 88 ILE A N 1
ATOM 689 C CA . ILE A 1 88 ? -15.358 7.030 9.651 1.00 97.12 88 ILE A CA 1
ATOM 690 C C . ILE A 1 88 ? -15.202 6.583 11.109 1.00 97.12 88 ILE A C 1
ATOM 692 O O . ILE A 1 88 ? -15.896 5.655 11.543 1.00 97.12 88 ILE A O 1
ATOM 696 N N . LEU A 1 89 ? -14.291 7.213 11.858 1.00 97.38 89 LEU A N 1
ATOM 697 C CA . LEU A 1 89 ? -14.137 6.999 13.290 1.00 97.38 89 LEU A CA 1
ATOM 698 C C . LEU A 1 89 ? -15.439 7.371 14.003 1.00 97.38 89 LEU A C 1
ATOM 700 O O . LEU A 1 89 ? -16.141 8.297 13.607 1.00 97.38 89 LEU A O 1
ATOM 704 N N . ASP A 1 90 ? -15.793 6.600 15.024 1.00 93.12 90 ASP A N 1
ATOM 705 C CA . ASP A 1 90 ? -17.062 6.667 15.753 1.00 93.12 90 ASP A CA 1
ATOM 706 C C . ASP A 1 90 ? -18.326 6.310 14.947 1.00 93.12 90 ASP A C 1
ATOM 708 O O . ASP A 1 90 ? -19.283 5.815 15.549 1.00 93.12 90 ASP A O 1
ATOM 712 N N . GLU A 1 91 ? -18.322 6.428 13.619 1.00 94.00 91 GLU A N 1
ATOM 713 C CA . GLU A 1 91 ? -19.433 6.021 12.751 1.00 94.00 91 GLU A CA 1
ATOM 714 C C . GLU A 1 91 ? -19.377 4.529 12.393 1.00 94.00 91 GLU A C 1
ATOM 716 O O . GLU A 1 91 ? -20.333 3.793 12.641 1.00 94.00 91 GLU A O 1
ATOM 721 N N . SER A 1 92 ? -18.251 4.073 11.835 1.00 94.31 92 SER A N 1
ATOM 722 C CA . SER A 1 92 ? -18.083 2.710 11.295 1.00 94.31 92 SER A CA 1
ATOM 723 C C . SER A 1 92 ? -17.028 1.887 12.032 1.00 94.31 92 SER A C 1
ATOM 725 O O . SER A 1 92 ? -17.134 0.664 12.076 1.00 94.31 92 SER A O 1
ATOM 727 N N . ILE A 1 93 ? -16.043 2.544 12.643 1.00 97.56 93 ILE A N 1
ATOM 728 C CA . ILE A 1 93 ? -14.999 1.903 13.455 1.00 97.56 93 ILE A CA 1
ATOM 729 C C . ILE A 1 93 ? -15.002 2.491 14.871 1.00 97.56 93 ILE A C 1
ATOM 731 O O . ILE A 1 93 ? -15.530 3.585 15.105 1.00 97.56 93 ILE A O 1
ATOM 735 N N . SER A 1 94 ? -14.504 1.740 15.849 1.00 97.81 94 SER A N 1
ATOM 736 C CA . SER A 1 94 ? -14.355 2.204 17.235 1.00 97.81 94 SER A CA 1
ATOM 737 C C . SER A 1 94 ? -12.984 2.825 17.488 1.00 97.81 94 SER A C 1
ATOM 739 O O . SER A 1 94 ? -12.903 3.781 18.251 1.00 97.81 94 SER A O 1
ATOM 741 N N . ASP A 1 95 ? -11.937 2.324 16.833 1.00 98.38 95 ASP A N 1
ATOM 742 C CA . ASP A 1 95 ? -10.576 2.850 16.951 1.00 98.38 95 ASP A CA 1
ATOM 743 C C . ASP A 1 95 ? -9.716 2.443 15.743 1.00 98.38 95 ASP A C 1
ATOM 745 O O . ASP A 1 95 ? -10.068 1.523 14.995 1.00 98.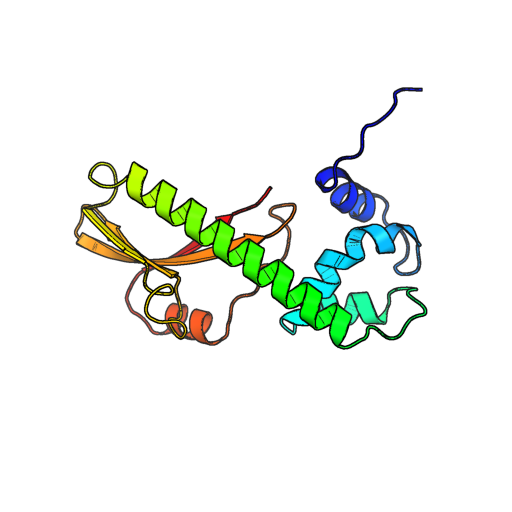38 95 ASP A O 1
ATOM 749 N N . TYR A 1 96 ? -8.574 3.106 15.556 1.00 98.44 96 TYR A N 1
ATOM 750 C CA . TYR A 1 96 ? -7.543 2.667 14.619 1.00 98.44 96 TYR A CA 1
ATOM 751 C C . TYR A 1 96 ? -6.139 3.165 14.984 1.00 98.44 96 TYR A C 1
ATOM 753 O O . TYR A 1 96 ? -5.944 4.106 15.749 1.00 98.44 96 TYR A O 1
ATOM 761 N N . SER A 1 97 ? -5.118 2.532 14.407 1.00 98.25 97 SER A N 1
ATOM 762 C CA . SER A 1 97 ? -3.714 2.908 14.579 1.00 98.25 97 SER A CA 1
ATOM 763 C C . SER A 1 97 ? -2.926 2.748 13.283 1.00 98.25 97 SER A C 1
ATOM 765 O O . SER A 1 97 ? -3.036 1.729 12.606 1.00 98.25 97 SER A O 1
ATOM 767 N N . TRP A 1 98 ? -2.087 3.738 12.963 1.00 98.25 98 TRP A N 1
ATOM 768 C CA . TRP A 1 98 ? -1.144 3.683 11.840 1.00 98.25 98 TRP A CA 1
ATOM 769 C C . TRP A 1 98 ? 0.169 3.033 12.286 1.00 98.25 98 TRP A C 1
ATOM 771 O O . TRP A 1 98 ? 1.058 3.669 12.862 1.00 98.25 98 TRP A O 1
ATOM 781 N N . ILE A 1 99 ? 0.273 1.733 12.041 1.00 97.94 99 ILE A N 1
ATOM 782 C CA . ILE A 1 99 ? 1.344 0.872 12.532 1.00 97.94 99 ILE A CA 1
ATOM 783 C C . ILE A 1 99 ? 2.627 1.071 11.726 1.00 97.94 99 ILE A C 1
ATOM 785 O O . ILE A 1 99 ? 3.675 1.308 12.331 1.00 97.94 99 ILE A O 1
ATOM 789 N N . SER A 1 100 ? 2.573 1.074 10.389 1.00 95.56 100 SER A N 1
ATOM 790 C CA . SER A 1 100 ? 3.778 1.207 9.545 1.00 95.56 100 SER A CA 1
ATOM 791 C C . SER A 1 100 ? 4.529 2.531 9.754 1.00 95.56 100 SER A C 1
ATOM 793 O O . SER A 1 100 ? 5.757 2.581 9.646 1.00 95.56 100 SER A O 1
ATOM 795 N N . LYS A 1 101 ? 3.828 3.589 10.185 1.00 95.44 101 LYS A N 1
ATOM 796 C CA . LYS A 1 101 ? 4.411 4.893 10.546 1.00 95.44 101 LYS A CA 1
ATOM 797 C C . LYS A 1 101 ? 5.346 4.845 11.757 1.00 95.44 101 LYS A C 1
ATOM 799 O O . LYS A 1 101 ? 6.269 5.654 11.850 1.00 95.44 101 LYS A O 1
ATOM 804 N N . THR A 1 102 ? 5.110 3.925 12.692 1.00 94.69 102 THR A N 1
ATOM 805 C CA . THR A 1 102 ? 5.931 3.757 13.907 1.00 94.69 102 THR A CA 1
ATOM 806 C C . THR A 1 102 ? 6.794 2.497 13.868 1.00 94.69 102 THR A C 1
ATOM 808 O O . THR A 1 102 ? 7.843 2.451 14.511 1.00 94.69 102 THR A O 1
ATOM 811 N N . ASN A 1 103 ? 6.402 1.508 13.064 1.00 94.75 103 ASN A N 1
ATOM 812 C CA . ASN A 1 103 ? 7.099 0.251 12.865 1.00 94.75 103 ASN A CA 1
ATOM 813 C C . ASN A 1 103 ? 7.279 -0.040 11.366 1.00 94.75 103 ASN A C 1
ATOM 815 O O . ASN A 1 103 ? 6.466 -0.721 10.745 1.00 94.75 103 ASN A O 1
ATOM 819 N N . ALA A 1 104 ? 8.394 0.416 10.796 1.00 89.62 104 ALA A N 1
ATOM 820 C CA . ALA A 1 104 ? 8.686 0.278 9.366 1.00 89.62 104 ALA A CA 1
ATOM 821 C C . ALA A 1 104 ? 8.888 -1.174 8.877 1.00 89.62 104 ALA A C 1
ATOM 823 O O . ALA A 1 104 ? 9.037 -1.388 7.676 1.00 89.62 104 ALA A O 1
ATOM 824 N N . ILE A 1 105 ? 8.950 -2.160 9.782 1.00 91.56 105 ILE A N 1
ATOM 825 C CA . ILE A 1 105 ? 9.018 -3.590 9.434 1.00 91.56 105 ILE A CA 1
ATOM 826 C C . ILE A 1 105 ? 7.667 -4.306 9.591 1.00 91.56 105 ILE A C 1
ATOM 828 O O . ILE A 1 105 ? 7.612 -5.527 9.440 1.00 91.56 105 ILE A O 1
ATOM 832 N N . SER A 1 106 ? 6.597 -3.575 9.924 1.00 95.38 106 SER A N 1
ATOM 833 C CA . SER A 1 106 ? 5.239 -4.121 10.008 1.00 95.38 106 SER A CA 1
ATOM 834 C C . SER A 1 106 ? 4.815 -4.760 8.674 1.00 95.38 106 SER A C 1
ATOM 836 O O . SER A 1 106 ? 5.112 -4.193 7.622 1.00 95.38 106 SER A O 1
ATOM 838 N N . PRO A 1 107 ? 4.125 -5.917 8.681 1.00 95.75 107 PRO A N 1
ATOM 839 C CA . PRO A 1 107 ? 3.547 -6.521 7.478 1.00 95.75 107 PRO A CA 1
ATOM 840 C C . PRO A 1 107 ? 2.230 -5.870 7.021 1.00 95.75 107 PRO A C 1
ATOM 842 O O . PRO A 1 107 ? 1.577 -6.412 6.136 1.00 95.75 107 PRO A O 1
ATOM 845 N N . TYR A 1 108 ? 1.802 -4.778 7.647 1.00 97.38 108 TYR A N 1
ATOM 846 C CA . TYR A 1 108 ? 0.578 -4.040 7.333 1.00 97.38 108 TYR A CA 1
ATOM 847 C C . TYR A 1 108 ? 0.711 -2.585 7.792 1.00 97.38 108 TYR A C 1
ATOM 849 O O . TYR A 1 108 ? 1.534 -2.261 8.660 1.00 97.38 108 TYR A O 1
ATOM 857 N N . ASP A 1 109 ? -0.122 -1.715 7.231 1.00 97.94 109 ASP A N 1
ATOM 858 C CA . ASP A 1 109 ? -0.059 -0.275 7.464 1.00 97.94 109 ASP A CA 1
ATOM 859 C C . ASP A 1 109 ? -0.876 0.163 8.668 1.00 97.94 109 ASP A C 1
ATOM 861 O O . ASP A 1 109 ? -0.383 0.924 9.504 1.00 97.94 109 ASP A O 1
ATOM 865 N N . PHE A 1 110 ? -2.099 -0.346 8.793 1.00 98.44 110 PHE A N 1
ATOM 866 C CA . PHE A 1 110 ? -3.029 0.032 9.847 1.00 98.44 110 PHE A CA 1
ATOM 867 C C . PHE A 1 110 ? -3.584 -1.187 10.569 1.00 98.44 110 PHE A C 1
ATOM 869 O O . PHE A 1 110 ? -3.686 -2.278 10.013 1.00 98.44 110 PHE A O 1
ATOM 876 N N . THR A 1 111 ? -4.015 -0.957 11.799 1.00 98.25 111 THR A N 1
ATOM 877 C CA . THR A 1 111 ? -4.945 -1.833 12.504 1.00 98.25 111 THR A CA 1
ATOM 878 C C . THR A 1 111 ? -6.186 -1.015 12.828 1.00 98.25 111 THR A C 1
ATOM 880 O O . THR A 1 111 ? -6.058 0.100 13.334 1.00 98.25 111 THR A O 1
ATOM 883 N N . ILE A 1 112 ? -7.370 -1.550 12.543 1.00 98.25 112 ILE A N 1
ATOM 884 C CA . ILE A 1 112 ? -8.654 -0.968 12.945 1.00 98.25 112 ILE A CA 1
ATOM 885 C C . ILE A 1 112 ? -9.358 -1.898 13.932 1.00 98.25 112 ILE A C 1
ATOM 887 O O . ILE A 1 112 ? -9.130 -3.111 13.932 1.00 98.25 112 ILE A O 1
ATOM 891 N N . ILE A 1 113 ? -10.240 -1.321 14.739 1.00 98.12 113 ILE A N 1
ATOM 892 C CA . ILE A 1 113 ? -11.200 -2.052 15.561 1.00 98.12 113 ILE A CA 1
ATOM 893 C C . ILE A 1 113 ? -12.596 -1.715 15.027 1.00 98.12 113 ILE A C 1
ATOM 895 O O . ILE A 1 113 ? -13.008 -0.552 15.006 1.00 98.12 113 ILE A O 1
ATOM 899 N N . GLU A 1 114 ? -13.310 -2.723 14.527 1.00 96.69 114 GLU A N 1
ATOM 900 C CA . GLU A 1 114 ? -14.702 -2.581 14.094 1.00 96.69 114 GLU A CA 1
ATOM 901 C C . GLU A 1 114 ? -15.634 -2.421 15.316 1.00 96.69 114 GLU A C 1
ATOM 903 O O . GLU A 1 114 ? -15.265 -2.677 16.463 1.00 96.69 114 GLU A O 1
ATOM 908 N N . LYS A 1 115 ? -16.880 -1.982 15.098 1.00 95.44 115 LYS A N 1
ATOM 909 C CA . LYS A 1 115 ? -17.847 -1.749 16.193 1.00 95.44 115 LYS A CA 1
ATOM 910 C C . LYS A 1 115 ? -18.215 -2.999 16.996 1.00 95.44 115 LYS A C 1
ATOM 912 O O . LYS A 1 115 ? -18.755 -2.867 18.091 1.00 95.44 115 LYS A O 1
ATOM 917 N N . ASP A 1 116 ? -17.977 -4.183 16.447 1.00 95.62 116 ASP A N 1
ATOM 918 C CA . ASP A 1 116 ? -18.183 -5.464 17.119 1.00 95.62 116 ASP A CA 1
ATOM 919 C C . ASP A 1 116 ? -16.916 -5.985 17.821 1.00 95.62 116 ASP A C 1
ATOM 921 O O . ASP A 1 116 ? -16.877 -7.147 18.222 1.00 95.62 116 ASP A O 1
ATOM 925 N N . GLU A 1 117 ? -15.912 -5.116 18.004 1.00 95.62 117 GLU A N 1
ATOM 926 C CA . GLU A 1 117 ? -14.599 -5.409 18.591 1.00 95.62 117 GLU A CA 1
ATOM 927 C C . GLU A 1 117 ? -13.716 -6.329 17.727 1.00 95.62 117 GLU A C 1
ATOM 929 O O . GLU A 1 117 ? -12.677 -6.810 18.187 1.00 95.62 117 GLU A O 1
ATOM 934 N N . THR A 1 118 ? -14.081 -6.565 16.460 1.00 95.88 118 THR A N 1
ATOM 935 C CA . THR A 1 118 ? -13.221 -7.291 15.520 1.00 95.88 118 THR A CA 1
ATOM 936 C C . THR A 1 118 ? -11.990 -6.459 15.178 1.00 95.88 118 THR A C 1
ATOM 938 O O . THR A 1 118 ? -12.099 -5.319 14.724 1.00 95.88 118 THR A O 1
ATOM 941 N N . LEU A 1 119 ? -10.808 -7.050 15.349 1.00 97.19 119 LEU A N 1
ATOM 942 C CA . LEU A 1 119 ? -9.545 -6.449 14.936 1.00 97.19 119 LEU A CA 1
ATOM 943 C C . LEU A 1 119 ? -9.242 -6.809 13.478 1.00 97.19 119 LEU A C 1
ATOM 945 O O . LEU A 1 119 ? -9.298 -7.980 13.091 1.00 97.19 119 LEU A O 1
ATOM 949 N N . VAL A 1 120 ? -8.915 -5.796 12.676 1.00 97.75 120 VAL A N 1
ATOM 950 C CA . VAL A 1 120 ? -8.605 -5.956 11.250 1.00 97.75 120 VAL A CA 1
ATOM 951 C C . VAL A 1 120 ? -7.291 -5.255 10.931 1.00 97.75 120 VAL A C 1
ATOM 953 O O . VAL A 1 120 ? -7.124 -4.066 11.205 1.00 97.75 120 VAL A O 1
ATOM 956 N N . ASN A 1 121 ? -6.368 -5.993 10.325 1.00 98.12 121 ASN A N 1
ATOM 957 C CA . ASN A 1 121 ? -5.135 -5.457 9.767 1.00 98.12 121 ASN A CA 1
ATOM 958 C C . ASN A 1 121 ? -5.395 -4.991 8.333 1.00 98.12 121 ASN A C 1
ATOM 960 O O . ASN A 1 121 ? -6.034 -5.694 7.552 1.00 98.12 121 ASN A O 1
ATOM 964 N N . ILE A 1 122 ? -4.909 -3.803 7.986 1.00 98.25 122 ILE A N 1
ATOM 965 C CA . ILE A 1 122 ? -5.090 -3.193 6.669 1.00 98.25 122 ILE A CA 1
ATOM 966 C C . ILE A 1 122 ? -3.725 -2.878 6.075 1.00 98.25 122 ILE A C 1
ATOM 968 O O . ILE A 1 122 ? -2.892 -2.238 6.715 1.00 98.25 122 ILE A O 1
ATOM 972 N N . ASP A 1 123 ? -3.535 -3.255 4.820 1.00 97.94 123 ASP A N 1
ATOM 973 C CA . ASP A 1 123 ? -2.376 -2.879 4.017 1.00 97.94 123 ASP A CA 1
ATOM 974 C C . ASP A 1 123 ? -2.822 -2.119 2.763 1.00 97.94 123 ASP A C 1
ATOM 976 O O . ASP A 1 123 ? -3.779 -2.492 2.075 1.00 97.94 123 ASP A O 1
ATOM 980 N N . VAL A 1 124 ? -2.164 -0.990 2.511 1.00 97.25 124 VAL A N 1
ATOM 981 C CA . VAL A 1 124 ? -2.548 -0.009 1.503 1.00 97.25 124 VAL A CA 1
ATOM 982 C C . VAL A 1 124 ? -1.675 -0.176 0.270 1.00 97.25 124 VAL A C 1
ATOM 984 O O . VAL A 1 124 ? -0.471 0.068 0.266 1.00 97.25 124 VAL A O 1
ATOM 987 N N . LYS A 1 125 ? -2.306 -0.527 -0.850 1.00 94.25 125 LYS A N 1
ATOM 988 C CA . LYS A 1 125 ? -1.653 -0.615 -2.157 1.00 94.25 125 LYS A CA 1
ATOM 989 C C . LYS A 1 125 ? -2.104 0.537 -3.038 1.00 94.25 125 LYS A C 1
ATOM 991 O O . LYS A 1 125 ? -3.178 0.498 -3.641 1.00 94.25 125 LYS A O 1
ATOM 996 N N . ALA A 1 126 ? -1.257 1.556 -3.129 1.00 92.12 126 ALA A N 1
ATOM 997 C CA . ALA A 1 126 ? -1.458 2.679 -4.030 1.00 92.12 126 ALA A CA 1
ATOM 998 C C . ALA A 1 126 ? -0.704 2.466 -5.342 1.00 92.12 126 ALA A C 1
ATOM 1000 O O . ALA A 1 126 ? 0.499 2.210 -5.347 1.00 92.12 126 ALA A O 1
ATOM 1001 N N . THR A 1 127 ? -1.408 2.591 -6.462 1.00 85.50 127 THR A N 1
ATOM 1002 C CA . THR A 1 127 ? -0.814 2.472 -7.796 1.00 85.50 127 THR A CA 1
ATOM 1003 C C . THR A 1 127 ? -1.170 3.678 -8.639 1.00 85.50 127 THR A C 1
ATOM 1005 O O . THR A 1 127 ? -2.310 4.137 -8.618 1.00 85.50 127 THR A O 1
ATOM 1008 N N . LYS A 1 128 ? -0.227 4.140 -9.463 1.00 76.00 128 LYS A N 1
ATOM 1009 C CA . LYS A 1 128 ? -0.586 4.999 -10.591 1.00 76.00 128 LYS A CA 1
ATOM 1010 C C . LYS A 1 128 ? -1.338 4.177 -11.635 1.00 76.00 128 LYS A C 1
ATOM 1012 O O . LYS A 1 128 ? -0.957 3.039 -11.932 1.00 76.00 128 LYS A O 1
ATOM 1017 N N . ASN A 1 129 ? -2.323 4.808 -12.266 1.00 72.88 129 ASN A N 1
ATOM 1018 C CA . ASN A 1 129 ? -3.178 4.239 -13.307 1.00 72.88 129 ASN A CA 1
ATOM 1019 C C . ASN A 1 129 ? -4.211 3.214 -12.793 1.00 72.88 129 ASN A C 1
ATOM 1021 O O . ASN A 1 129 ? -4.472 3.084 -11.600 1.00 72.88 129 ASN A O 1
ATOM 1025 N N . CYS A 1 130 ? -4.786 2.484 -13.751 1.00 72.88 130 CYS A N 1
ATOM 1026 C CA . CYS A 1 130 ? -6.000 1.697 -13.623 1.00 72.88 130 CYS A CA 1
ATOM 1027 C C . CYS A 1 130 ? -5.917 0.540 -12.613 1.00 72.88 130 CYS A C 1
ATOM 1029 O O . CYS A 1 130 ? -4.858 -0.038 -12.346 1.00 72.88 130 CYS A O 1
ATOM 1031 N N . PHE A 1 131 ? -7.093 0.142 -12.130 1.00 79.94 131 PHE A N 1
ATOM 1032 C CA . PHE A 1 131 ? -7.302 -0.955 -11.186 1.00 79.94 131 PHE A CA 1
ATOM 1033 C C . PHE A 1 131 ? -6.805 -2.324 -11.693 1.00 79.94 131 PHE A C 1
ATOM 1035 O O . PHE A 1 131 ? -6.583 -3.243 -10.916 1.00 79.94 131 PHE A O 1
ATOM 1042 N N . GLU A 1 132 ? -6.587 -2.516 -12.987 1.00 79.44 132 GLU A N 1
ATOM 1043 C CA . GLU A 1 132 ? -6.109 -3.787 -13.540 1.00 79.44 132 GLU A CA 1
ATOM 1044 C C . GLU A 1 132 ? -4.598 -3.989 -13.362 1.00 79.44 132 GLU A C 1
ATOM 1046 O O . GLU A 1 132 ? -4.089 -5.084 -13.609 1.00 79.44 132 GLU A O 1
ATOM 1051 N N . ASN A 1 133 ? -3.865 -2.957 -12.932 1.00 75.50 133 ASN A N 1
ATOM 1052 C CA . ASN A 1 133 ? -2.432 -3.078 -12.689 1.00 75.50 133 ASN A CA 1
ATOM 1053 C C . ASN A 1 133 ? -2.138 -4.129 -11.612 1.00 75.50 133 ASN A C 1
ATOM 1055 O O . ASN A 1 133 ? -2.902 -4.304 -10.663 1.00 75.50 133 ASN A O 1
ATOM 1059 N N . CYS A 1 134 ? -1.014 -4.829 -11.744 1.00 77.62 134 CYS A N 1
ATOM 1060 C CA . CYS A 1 134 ? -0.563 -5.719 -10.683 1.00 77.62 134 CYS A CA 1
ATOM 1061 C C . CYS A 1 134 ? -0.191 -4.895 -9.446 1.00 77.62 134 CYS A C 1
ATOM 1063 O O . CYS A 1 134 ? 0.430 -3.841 -9.568 1.00 77.62 134 CYS A O 1
ATOM 1065 N N . ILE A 1 135 ? -0.531 -5.412 -8.271 1.00 86.19 135 ILE A N 1
ATOM 1066 C CA . ILE A 1 135 ? -0.023 -4.914 -6.993 1.00 86.19 135 ILE A CA 1
ATOM 1067 C C . ILE A 1 135 ? 1.088 -5.845 -6.519 1.00 86.19 135 ILE A C 1
ATOM 1069 O O . ILE A 1 135 ? 1.021 -7.061 -6.717 1.00 86.19 135 ILE A O 1
ATOM 1073 N N . HIS A 1 136 ? 2.120 -5.275 -5.910 1.00 86.19 136 HIS A N 1
ATOM 1074 C CA . HIS A 1 136 ? 3.166 -6.052 -5.265 1.00 86.19 136 HIS A CA 1
ATOM 1075 C C . HIS A 1 136 ? 2.734 -6.376 -3.836 1.00 86.19 136 HIS A C 1
ATOM 1077 O O . HIS A 1 136 ? 2.477 -5.452 -3.071 1.00 86.19 136 HIS A O 1
ATOM 1083 N N . VAL A 1 137 ? 2.716 -7.661 -3.477 1.00 90.94 137 VAL A N 1
ATOM 1084 C CA . VAL A 1 137 ? 2.526 -8.126 -2.096 1.00 90.94 137 VAL A CA 1
ATOM 1085 C C . VAL A 1 137 ? 3.836 -8.740 -1.618 1.00 90.94 137 VAL A C 1
ATOM 1087 O O . VAL A 1 137 ? 4.376 -9.638 -2.272 1.00 90.94 137 VAL A O 1
ATOM 1090 N N . SER A 1 138 ? 4.382 -8.231 -0.515 1.00 90.44 138 SER A N 1
ATOM 1091 C CA . SER A 1 138 ? 5.649 -8.714 0.027 1.00 90.44 138 SER A CA 1
ATOM 1092 C C . SER A 1 138 ? 5.505 -10.100 0.656 1.00 90.44 138 SER A C 1
ATOM 1094 O O . SER A 1 138 ? 4.423 -10.550 1.027 1.00 90.44 138 SER A O 1
ATOM 1096 N N . PHE A 1 139 ? 6.626 -10.804 0.812 1.00 91.81 139 PHE A N 1
ATOM 1097 C CA . PHE A 1 139 ? 6.608 -12.110 1.468 1.00 91.81 139 PHE A CA 1
ATOM 1098 C C . PHE A 1 139 ? 6.147 -12.025 2.934 1.00 91.81 139 PHE A C 1
ATOM 1100 O O . PHE A 1 139 ? 5.483 -12.938 3.410 1.00 91.81 139 PHE A O 1
ATOM 1107 N N . ASN A 1 140 ? 6.462 -10.929 3.634 1.00 92.56 140 ASN A N 1
ATOM 1108 C CA . ASN A 1 140 ? 6.045 -10.727 5.023 1.00 92.56 140 ASN A CA 1
ATOM 1109 C C . ASN A 1 140 ? 4.528 -10.506 5.130 1.00 92.56 140 ASN A C 1
ATOM 1111 O O . ASN A 1 140 ? 3.888 -11.095 5.994 1.00 92.56 140 ASN A O 1
ATOM 1115 N N . GLU A 1 141 ? 3.952 -9.736 4.202 1.00 95.25 141 GLU A N 1
ATOM 1116 C CA . GLU A 1 141 ? 2.496 -9.570 4.069 1.00 95.25 141 GLU A CA 1
ATOM 1117 C C . GLU A 1 141 ? 1.814 -10.922 3.815 1.00 95.25 141 GLU A C 1
ATOM 1119 O O . GLU A 1 141 ? 0.863 -11.273 4.503 1.00 95.25 141 GLU A O 1
ATOM 1124 N N . LEU A 1 142 ? 2.348 -11.741 2.897 1.00 95.38 142 LEU A N 1
ATOM 1125 C CA . LEU A 1 142 ? 1.807 -13.081 2.625 1.00 95.38 142 LEU A CA 1
ATOM 1126 C C . LEU A 1 142 ? 1.861 -14.010 3.845 1.00 95.38 142 LEU A C 1
ATOM 1128 O O . LEU A 1 142 ? 0.937 -14.794 4.055 1.00 95.38 142 LEU A O 1
ATOM 1132 N N . LEU A 1 143 ? 2.938 -13.956 4.635 1.00 95.38 143 LEU A N 1
ATOM 1133 C CA . LEU A 1 143 ? 3.044 -14.744 5.864 1.00 95.38 143 LEU A CA 1
ATOM 1134 C C . LEU A 1 143 ? 2.036 -14.282 6.916 1.00 95.38 143 LEU A C 1
ATOM 1136 O O . LEU A 1 143 ? 1.415 -15.132 7.548 1.00 95.38 143 LEU A O 1
ATOM 1140 N N . CYS A 1 144 ? 1.855 -12.970 7.069 1.00 95.62 144 CYS A N 1
ATOM 1141 C CA . CYS A 1 144 ? 0.849 -12.382 7.950 1.00 95.62 144 CYS A 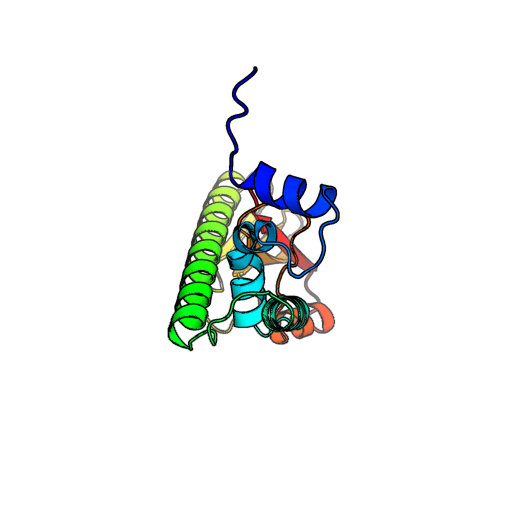CA 1
ATOM 1142 C C . CYS A 1 144 ? -0.557 -12.867 7.557 1.00 95.62 144 CYS A C 1
ATOM 1144 O O . CYS A 1 144 ? -1.231 -13.496 8.368 1.00 95.62 144 CYS A O 1
ATOM 1146 N N . MET A 1 145 ? -0.928 -12.745 6.276 1.00 95.94 145 MET A N 1
ATOM 1147 C CA . MET A 1 145 ? -2.207 -13.239 5.738 1.00 95.94 145 MET A CA 1
ATOM 1148 C C . MET A 1 145 ? -2.434 -14.745 5.955 1.00 95.94 145 MET A C 1
ATOM 1150 O O . MET A 1 145 ? -3.577 -15.195 6.010 1.00 95.94 145 MET A O 1
ATOM 1154 N N . LEU A 1 146 ? -1.363 -15.545 5.999 1.00 95.25 146 LEU A N 1
ATOM 1155 C CA . LEU A 1 146 ? -1.448 -17.000 6.138 1.00 95.25 146 LEU A CA 1
ATOM 1156 C C . LEU A 1 146 ? -1.500 -17.468 7.598 1.00 95.25 146 LEU A C 1
ATOM 1158 O O . LEU A 1 146 ? -2.110 -18.501 7.881 1.00 95.25 146 LEU A O 1
ATOM 1162 N N . HIS A 1 147 ? -0.781 -16.792 8.493 1.00 91.06 147 HIS A N 1
ATOM 1163 C CA . HIS A 1 147 ? -0.479 -17.303 9.831 1.00 91.06 147 HIS A CA 1
ATOM 1164 C C . HIS A 1 147 ? -1.150 -16.543 10.972 1.00 91.06 147 HIS A C 1
ATOM 1166 O O . HIS A 1 147 ? -1.308 -17.129 12.045 1.00 91.06 147 HIS A O 1
ATOM 1172 N N . GLU A 1 148 ? -1.520 -15.281 10.774 1.00 88.50 148 GLU A N 1
ATOM 1173 C CA . GLU A 1 148 ? -2.231 -14.503 11.789 1.00 88.50 148 GLU A CA 1
ATOM 1174 C C . GLU A 1 148 ? -3.722 -14.868 11.804 1.00 88.50 148 GLU A C 1
ATOM 1176 O O . GLU A 1 148 ? -4.261 -15.410 10.837 1.00 88.50 148 GLU A O 1
ATOM 1181 N N . GLN A 1 149 ? -4.373 -14.684 12.955 1.00 87.81 149 GLN A N 1
ATOM 1182 C CA . GLN A 1 149 ? -5.784 -15.058 13.135 1.00 87.81 149 GLN A CA 1
ATOM 1183 C C . GLN A 1 149 ? -6.724 -13.917 12.752 1.00 87.81 149 GLN A C 1
ATOM 1185 O O . GLN A 1 149 ? -7.902 -14.132 12.468 1.00 87.81 149 GLN A O 1
ATOM 1190 N N . GLU A 1 150 ? -6.188 -12.708 12.780 1.00 93.38 150 GLU A N 1
ATOM 1191 C CA . GLU A 1 150 ? -6.851 -11.459 12.505 1.00 93.38 150 GLU A CA 1
ATOM 1192 C C . GLU A 1 150 ? -7.179 -11.346 11.015 1.00 93.38 150 GLU A C 1
ATOM 1194 O O . GLU A 1 150 ? -6.447 -11.814 10.138 1.00 93.38 150 GLU A O 1
ATOM 1199 N N . ARG A 1 151 ? -8.309 -10.704 10.713 1.00 95.81 151 ARG A N 1
ATOM 1200 C CA . ARG A 1 151 ? -8.688 -10.416 9.330 1.00 95.81 151 ARG A CA 1
ATOM 1201 C C . ARG A 1 151 ? -7.646 -9.483 8.712 1.00 95.81 151 ARG A C 1
ATOM 1203 O O . ARG A 1 151 ? -7.231 -8.517 9.348 1.00 95.81 151 ARG A O 1
ATOM 1210 N N . TYR A 1 152 ? -7.273 -9.757 7.466 1.00 97.69 152 TYR A N 1
ATOM 1211 C CA . TYR A 1 152 ? -6.315 -8.958 6.712 1.00 97.69 152 TYR A CA 1
ATOM 1212 C C . TYR A 1 152 ? -6.970 -8.416 5.440 1.00 97.69 152 TYR A C 1
ATOM 1214 O O . TYR A 1 152 ? -7.326 -9.183 4.541 1.00 97.69 152 TYR A O 1
ATOM 1222 N N . ASP A 1 153 ? -7.089 -7.096 5.350 1.00 97.38 153 ASP A N 1
ATOM 1223 C CA . ASP A 1 153 ? -7.724 -6.395 4.242 1.00 97.38 153 ASP A CA 1
ATOM 1224 C C . ASP A 1 153 ? -6.692 -5.634 3.398 1.00 97.38 153 ASP A C 1
ATOM 1226 O O . ASP A 1 153 ? -5.791 -4.970 3.907 1.00 97.38 153 ASP A O 1
ATOM 1230 N N . LEU A 1 154 ? -6.855 -5.697 2.074 1.00 96.38 154 LEU A N 1
ATOM 1231 C CA . LEU A 1 154 ? -6.053 -4.924 1.126 1.00 96.38 154 LEU A CA 1
ATOM 1232 C C . LEU A 1 154 ? -6.845 -3.718 0.632 1.00 96.38 154 LEU A C 1
ATOM 1234 O O . LEU A 1 154 ? -7.827 -3.858 -0.103 1.00 96.38 154 LEU A O 1
ATOM 1238 N N . TYR A 1 155 ? -6.393 -2.525 1.002 1.00 96.50 155 TYR A N 1
ATOM 1239 C CA . TYR A 1 155 ? -6.989 -1.269 0.570 1.00 96.50 155 TYR A CA 1
ATOM 1240 C C . TYR A 1 155 ? -6.277 -0.784 -0.677 1.00 96.50 155 TYR A C 1
ATOM 1242 O O . TYR A 1 155 ? -5.102 -0.423 -0.655 1.00 96.50 155 TYR A O 1
ATOM 1250 N N . ARG A 1 156 ? -6.996 -0.772 -1.798 1.00 93.44 156 ARG A N 1
ATOM 1251 C CA . ARG A 1 156 ? -6.417 -0.389 -3.079 1.00 93.44 156 ARG A CA 1
ATOM 1252 C C . ARG A 1 156 ? -6.796 1.030 -3.472 1.00 93.44 156 ARG A C 1
ATOM 1254 O O . ARG A 1 156 ? -7.968 1.310 -3.711 1.00 93.44 156 ARG A O 1
ATOM 1261 N N . ILE A 1 157 ? -5.786 1.882 -3.627 1.00 92.44 157 ILE A N 1
ATOM 1262 C CA . ILE A 1 157 ? -5.930 3.272 -4.070 1.00 92.44 157 ILE A CA 1
ATOM 1263 C C . ILE A 1 157 ? -5.409 3.392 -5.504 1.00 92.44 157 ILE A C 1
ATOM 1265 O O . ILE A 1 157 ? -4.296 2.961 -5.815 1.00 92.44 157 ILE A O 1
ATOM 1269 N N . TYR A 1 158 ? -6.231 3.935 -6.397 1.00 87.38 158 TYR A N 1
ATOM 1270 C CA . TYR A 1 158 ? -5.938 4.032 -7.827 1.00 87.38 158 TYR A CA 1
ATOM 1271 C C . TYR A 1 158 ? -6.618 5.261 -8.444 1.00 87.38 158 TYR A C 1
ATOM 1273 O O . TYR A 1 158 ? -7.585 5.780 -7.885 1.00 87.38 158 TYR A O 1
ATOM 1281 N N . GLU A 1 159 ? -6.120 5.690 -9.607 1.00 69.50 159 GLU A N 1
ATOM 1282 C CA . GLU A 1 159 ? -6.669 6.785 -10.430 1.00 69.50 159 GLU A CA 1
ATOM 1283 C C . GLU A 1 159 ? -6.843 6.378 -11.900 1.00 69.50 159 GLU A C 1
ATOM 1285 O O . GLU A 1 159 ? -5.948 5.692 -12.452 1.00 69.50 159 GLU A O 1
#

pLDDT: mean 85.08, std 12.96, range [43.0, 98.44]

Radius of gyration: 18.81 Å; chains: 1; bounding box: 40×34×55 Å

InterPro domains:
  IPR024975 Protein NO VEIN, C-terminal [PF13020] (93-158)

Foldseek 3Di:
DDDDDDDLQVLVVVLVVVPDDLADPSVVSVLLLLLLCVLLVHPVSVVSVVSYNPPDDCDPVSSVVSPVVQVVQQVVQLVVVVVVCVVCDPPFFPDKDQCCVVPVPDLAGMWTQGPVRAIEGEHEFGDEYDPPRDTDRDPSVVCCCVPPPGHYYYHYHYD

Sequence (159 aa):
MPIVRLQDRNLNQLVSEVKCSDIHPINNFVLENHLEDAAFGGISGINKLRKSPYKGKISQEVLDRARLNAKNIGILGEELVNIYLETILDESISDYSWISKTNAISPYDFTIIEKDETLVNIDVKATKNCFENCIHVSFNELLCMLHEQERYDLYRIYE